Protein AF-A0AA92V0N8-F1 (afdb_monomer)

Secondary structure (DSSP, 8-state):
---HHHHHHHHHH--SHHHHHHHIIIIIISS--GGGTT-HHHHHHHHHHHHHHHT--GGGEEE-HHHHHSB-SSSS-B--TTS---EEE--HHHHHHHHHT-

Mean predicted aligned error: 3.2 Å

pLDDT: mean 95.14, std 4.32, range [62.62, 98.38]

Sequence (102 aa):
MITKQELLDKIEQANSNDEYLRIVRKYIIHGIPYVFKDNANRYYDFREQIANHWHVGFQEVLILGSGKLGYSYHKNSVFSDESDIDVAIVNQSLFESFYLEI

Foldseek 3Di:
DDDLVRLVVQVVPDDDPVSVVCSCVPQFFDDDAPLCPPPVVCVQVVLVVVCVVLVHDSSQKGWGALRRHQAGNPDRGGDDPPDDTDIGGDDDVSVVVVVVVD

Solvent-accessible surface area (backbone atoms only — not comparable to full-atom values): 6030 Å² total; per-residue (Å²): 130,74,50,73,65,63,50,50,55,52,57,73,68,43,86,46,72,68,50,47,48,50,49,42,46,60,69,54,68,45,76,80,33,43,79,29,66,92,37,66,66,60,50,50,55,56,35,48,54,53,17,61,73,71,73,48,58,58,87,31,52,41,58,32,64,23,32,27,56,42,30,38,90,89,51,101,45,69,54,54,96,90,52,72,77,42,73,47,76,66,53,69,68,64,5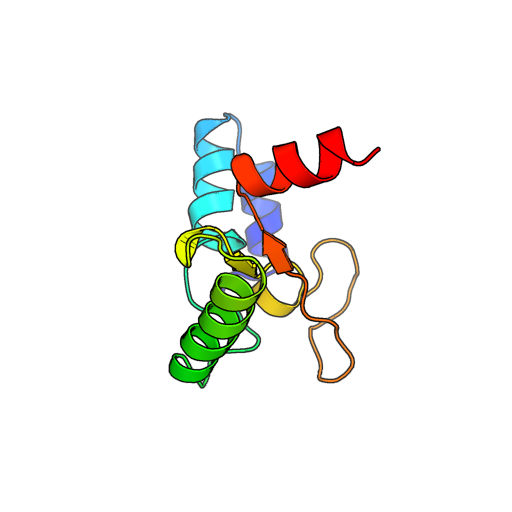0,50,54,58,60,75,74,109

Nearest PDB structures (foldseek):
  6kna-assembly1_A  TM=6.365E-01  e=5.852E-01  Autographa californica multiple nucleopolyhedrovirus
  2knb-assembly1_A  TM=5.759E-01  e=1.002E+00  Rattus norvegicus
  3b1l-assembly1_X  TM=5.976E-01  e=2.245E+00  Mus musculus

Structure (mmCIF, N/CA/C/O backbone):
data_AF-A0AA92V0N8-F1
#
_entry.id   AF-A0AA92V0N8-F1
#
loop_
_atom_site.group_PDB
_atom_site.id
_atom_site.type_symbol
_atom_site.label_atom_id
_atom_site.label_alt_id
_atom_site.label_comp_id
_atom_site.label_asym_id
_atom_site.label_entity_id
_atom_site.label_seq_id
_atom_site.pdbx_PDB_ins_code
_atom_site.Cartn_x
_atom_site.Cartn_y
_atom_site.Cartn_z
_atom_site.occupancy
_atom_site.B_iso_or_equiv
_atom_site.auth_seq_id
_atom_site.auth_comp_id
_atom_site.auth_asym_id
_atom_site.auth_atom_id
_atom_site.pdbx_PDB_model_num
ATOM 1 N N . MET A 1 1 ? 1.057 3.507 -12.905 1.00 85.31 1 MET A N 1
ATOM 2 C CA . MET A 1 1 ? 1.360 3.791 -11.482 1.00 85.31 1 MET A CA 1
ATOM 3 C C . MET A 1 1 ? 2.187 5.062 -11.420 1.00 85.31 1 MET A C 1
ATOM 5 O O . MET A 1 1 ? 2.832 5.359 -12.415 1.00 85.31 1 MET A O 1
ATOM 9 N N . ILE A 1 2 ? 2.107 5.826 -10.329 1.00 94.31 2 ILE A N 1
ATOM 10 C CA . ILE A 1 2 ? 2.926 7.037 -10.144 1.00 94.31 2 ILE A CA 1
ATOM 11 C C . ILE A 1 2 ? 4.400 6.641 -9.980 1.00 94.31 2 ILE A C 1
ATOM 13 O O . ILE A 1 2 ? 4.668 5.591 -9.401 1.00 94.31 2 ILE A O 1
ATOM 17 N N . THR A 1 3 ? 5.340 7.428 -10.500 1.00 94.62 3 THR A N 1
ATOM 18 C CA . THR A 1 3 ? 6.777 7.213 -10.266 1.00 94.62 3 THR A CA 1
ATOM 19 C C . THR A 1 3 ? 7.230 7.805 -8.929 1.00 94.62 3 THR A C 1
ATOM 21 O O . THR A 1 3 ? 6.548 8.645 -8.337 1.00 94.62 3 THR A O 1
ATOM 24 N N . LYS A 1 4 ? 8.420 7.407 -8.456 1.00 94.12 4 LYS A N 1
ATOM 25 C CA . LYS A 1 4 ? 8.993 7.942 -7.212 1.00 94.12 4 LYS A CA 1
ATOM 26 C C . LYS A 1 4 ? 9.143 9.460 -7.255 1.00 94.12 4 LYS A C 1
ATOM 28 O O . LYS A 1 4 ? 8.713 10.117 -6.315 1.00 94.12 4 LYS A O 1
ATOM 33 N N . GLN A 1 5 ? 9.702 9.994 -8.341 1.00 94.25 5 GLN A N 1
ATOM 34 C CA . GLN A 1 5 ? 9.908 11.433 -8.485 1.00 9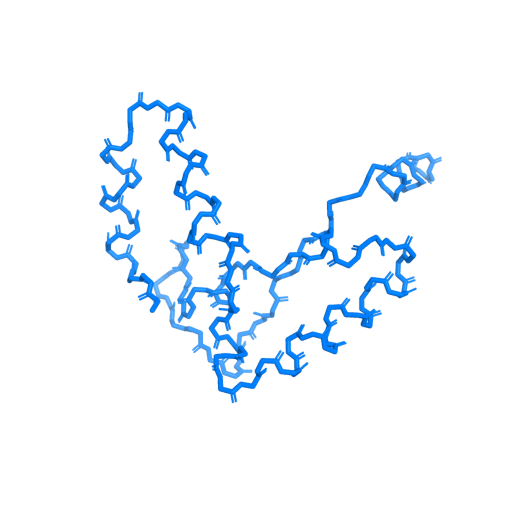4.25 5 GLN A CA 1
ATOM 35 C C . GLN A 1 5 ? 8.572 12.182 -8.498 1.00 94.25 5 GLN A C 1
ATOM 37 O O . GLN A 1 5 ? 8.379 13.081 -7.695 1.00 94.25 5 GLN A O 1
ATOM 42 N N . GLU A 1 6 ? 7.599 11.737 -9.300 1.00 96.06 6 GLU A N 1
ATOM 43 C CA . GLU A 1 6 ? 6.279 12.382 -9.352 1.00 96.06 6 GLU A CA 1
ATOM 44 C C . GLU A 1 6 ? 5.543 12.359 -8.005 1.00 96.06 6 GLU A C 1
ATOM 46 O O . GLU A 1 6 ? 4.772 13.272 -7.707 1.00 96.06 6 GLU A O 1
ATOM 51 N N . LEU A 1 7 ? 5.717 11.299 -7.207 1.00 95.19 7 LEU A N 1
ATOM 52 C CA . LEU A 1 7 ? 5.134 11.222 -5.870 1.00 95.19 7 LEU A CA 1
ATOM 53 C C . LEU A 1 7 ? 5.792 12.238 -4.930 1.00 95.19 7 LEU A C 1
ATOM 55 O O . LEU A 1 7 ? 5.072 12.932 -4.216 1.00 95.19 7 LEU A O 1
ATOM 59 N N . LEU A 1 8 ? 7.124 12.336 -4.949 1.00 94.44 8 LEU A N 1
ATOM 60 C CA . LEU A 1 8 ? 7.874 13.298 -4.138 1.00 94.44 8 LEU A CA 1
ATOM 61 C C . LEU A 1 8 ? 7.542 14.739 -4.533 1.00 94.44 8 LEU A C 1
ATOM 63 O O . LEU A 1 8 ? 7.179 15.520 -3.661 1.00 94.44 8 LEU A O 1
ATOM 67 N N . ASP A 1 9 ? 7.519 15.050 -5.830 1.00 96.62 9 ASP A N 1
ATOM 68 C CA . ASP A 1 9 ? 7.161 16.381 -6.333 1.00 96.62 9 ASP A CA 1
ATOM 69 C C . ASP A 1 9 ? 5.765 16.803 -5.848 1.00 96.62 9 ASP A C 1
ATOM 71 O O . ASP A 1 9 ? 5.543 17.946 -5.456 1.00 96.62 9 ASP A O 1
ATOM 75 N N . LYS A 1 10 ? 4.801 15.871 -5.837 1.00 97.00 10 LYS A N 1
ATOM 76 C CA . LYS A 1 10 ? 3.447 16.141 -5.327 1.00 97.00 10 LYS A CA 1
ATOM 77 C C . LYS A 1 10 ? 3.421 16.387 -3.826 1.00 97.00 10 LYS A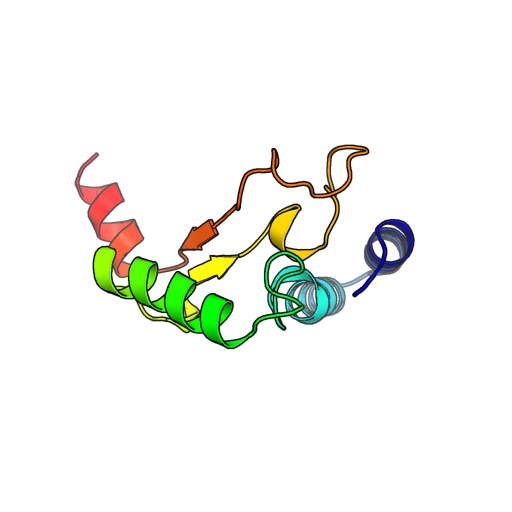 C 1
ATOM 79 O O . LYS A 1 10 ? 2.625 17.208 -3.383 1.00 97.00 10 LYS A O 1
ATOM 84 N N . ILE A 1 11 ? 4.232 15.660 -3.061 1.00 95.88 11 ILE A N 1
ATOM 85 C CA . ILE A 1 11 ? 4.342 15.839 -1.609 1.00 95.88 11 ILE A CA 1
ATOM 86 C C . ILE A 1 11 ? 4.973 17.200 -1.302 1.00 95.88 11 ILE A C 1
ATOM 88 O O . ILE A 1 11 ? 4.444 17.921 -0.466 1.00 95.88 11 ILE A O 1
ATOM 92 N N . GLU A 1 12 ? 6.039 17.580 -2.008 1.00 97.00 12 GLU A N 1
ATOM 93 C CA . GLU A 1 12 ? 6.707 18.879 -1.840 1.00 97.00 12 GLU A CA 1
ATOM 94 C C . GLU A 1 12 ? 5.804 20.064 -2.211 1.00 97.00 12 GLU A C 1
ATOM 96 O O . GLU A 1 12 ? 5.875 21.120 -1.589 1.00 97.00 12 GLU A O 1
ATOM 101 N N . GLN A 1 13 ? 4.931 19.890 -3.207 1.00 97.81 13 GLN A N 1
ATOM 102 C CA . GLN A 1 13 ? 3.976 20.918 -3.634 1.00 97.81 13 GLN A CA 1
ATOM 103 C C . GLN A 1 13 ? 2.741 21.030 -2.726 1.00 97.81 13 GLN A C 1
ATOM 105 O O . GLN A 1 13 ? 2.034 22.038 -2.794 1.00 97.81 13 GLN A O 1
ATOM 110 N N . ALA A 1 14 ? 2.457 20.019 -1.901 1.00 97.88 14 ALA A N 1
ATOM 111 C CA . ALA A 1 14 ? 1.295 20.020 -1.022 1.00 97.88 14 ALA A CA 1
ATOM 112 C C . ALA A 1 14 ? 1.501 20.974 0.164 1.00 97.88 14 ALA A C 1
ATOM 114 O O . ALA A 1 14 ? 2.472 20.879 0.916 1.00 97.88 14 ALA A O 1
ATOM 115 N N . ASN A 1 15 ? 0.544 21.873 0.369 1.00 97.75 15 ASN A N 1
ATOM 116 C CA . ASN A 1 15 ? 0.593 22.926 1.387 1.00 97.75 15 ASN A CA 1
ATOM 117 C C . ASN A 1 15 ? -0.540 22.823 2.423 1.00 97.75 15 ASN A C 1
ATOM 119 O O . ASN A 1 15 ? -0.630 23.656 3.323 1.00 97.75 15 ASN A O 1
ATOM 123 N N . SER A 1 16 ? -1.391 21.798 2.327 1.00 98.19 16 SER A N 1
ATOM 124 C CA . SER A 1 16 ? -2.508 21.584 3.249 1.00 98.19 16 SER A CA 1
ATOM 125 C C . SER A 1 16 ? -2.750 20.106 3.546 1.00 98.19 16 SER A C 1
ATOM 127 O O . SER A 1 16 ? -2.446 19.225 2.739 1.00 98.19 16 SER A O 1
ATOM 129 N N . ASN A 1 17 ? -3.363 19.827 4.699 1.00 98.06 17 ASN A N 1
ATOM 130 C CA . ASN A 1 17 ? -3.729 18.463 5.096 1.00 98.06 17 ASN A CA 1
ATOM 131 C C . ASN A 1 17 ? -4.663 17.786 4.083 1.00 98.06 17 ASN A C 1
ATOM 133 O O . ASN A 1 17 ? -4.537 16.585 3.856 1.00 98.06 17 ASN A O 1
ATOM 137 N N . ASP A 1 18 ? -5.554 18.540 3.438 1.00 98.19 18 ASP A N 1
ATOM 138 C CA . ASP A 1 18 ? -6.459 18.000 2.421 1.00 98.19 18 ASP A CA 1
ATOM 139 C C . ASP A 1 18 ? -5.708 17.552 1.160 1.00 98.19 18 ASP A C 1
ATOM 141 O O . ASP A 1 18 ? -6.032 16.516 0.570 1.00 98.19 18 ASP A O 1
ATOM 145 N N . GLU A 1 19 ? -4.664 18.282 0.761 1.00 98.19 19 GLU A N 1
ATOM 146 C CA . GLU A 1 19 ? -3.801 17.887 -0.354 1.00 98.19 19 GLU A CA 1
ATOM 147 C C . GLU A 1 19 ? -2.986 16.637 -0.018 1.00 98.19 19 GLU A C 1
ATOM 149 O O . GLU A 1 19 ? -2.987 15.684 -0.806 1.00 98.19 19 GLU A O 1
ATOM 154 N N . TYR A 1 20 ? -2.377 16.580 1.172 1.00 97.94 20 TYR A N 1
ATOM 155 C CA . TYR A 1 20 ? -1.696 15.372 1.650 1.00 97.94 20 TYR A CA 1
ATOM 156 C C . TYR A 1 20 ? -2.647 14.174 1.692 1.00 97.94 20 TYR A C 1
ATOM 158 O O . TYR A 1 20 ? -2.330 13.097 1.179 1.00 97.94 20 TYR A O 1
ATOM 166 N N . LEU A 1 21 ? -3.855 14.364 2.223 1.00 97.81 21 LEU A N 1
ATOM 167 C CA . LEU A 1 21 ? -4.870 13.320 2.302 1.00 97.81 21 LEU A CA 1
ATOM 168 C C . LEU A 1 21 ? -5.285 12.831 0.911 1.00 97.81 21 LEU A C 1
ATOM 170 O O . LEU A 1 21 ? -5.458 11.627 0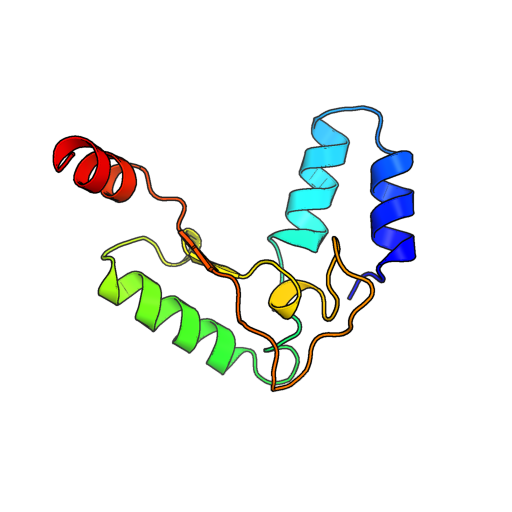.698 1.00 97.81 21 LEU A O 1
ATOM 174 N N . ARG A 1 22 ? -5.402 13.737 -0.065 1.00 97.44 22 ARG A N 1
ATOM 175 C CA . ARG A 1 22 ? -5.687 13.384 -1.459 1.00 97.44 22 ARG A CA 1
ATOM 176 C C . ARG A 1 22 ? -4.554 12.567 -2.081 1.00 97.44 22 ARG A C 1
ATOM 178 O O . ARG A 1 22 ? -4.848 11.605 -2.793 1.00 97.44 22 ARG A O 1
ATOM 185 N N . ILE A 1 23 ? -3.293 12.911 -1.815 1.00 96.94 23 ILE A N 1
ATOM 186 C CA . ILE A 1 23 ? -2.117 12.158 -2.286 1.00 96.94 23 ILE A CA 1
ATOM 187 C C . ILE A 1 23 ? -2.127 10.744 -1.700 1.00 96.94 23 ILE A C 1
ATOM 189 O O . ILE A 1 23 ? -2.071 9.771 -2.455 1.00 96.94 23 ILE A O 1
ATOM 193 N N . VAL A 1 24 ? -2.278 10.624 -0.378 1.00 95.44 24 VAL A N 1
ATOM 194 C CA . VAL A 1 24 ? -2.308 9.334 0.327 1.00 95.44 24 VAL A CA 1
ATOM 195 C C . VAL A 1 24 ? -3.439 8.458 -0.202 1.00 95.44 24 VAL A C 1
ATOM 197 O O . VAL A 1 24 ? -3.200 7.331 -0.640 1.00 95.44 24 VAL A O 1
ATOM 200 N N . ARG A 1 25 ? -4.667 8.986 -0.246 1.00 95.44 25 ARG A N 1
ATOM 201 C CA . ARG A 1 25 ? -5.826 8.237 -0.745 1.00 95.44 25 ARG A CA 1
ATOM 202 C C . ARG A 1 25 ? -5.610 7.773 -2.177 1.00 95.44 25 ARG A C 1
ATOM 204 O O . ARG A 1 25 ? -5.827 6.602 -2.459 1.00 95.44 25 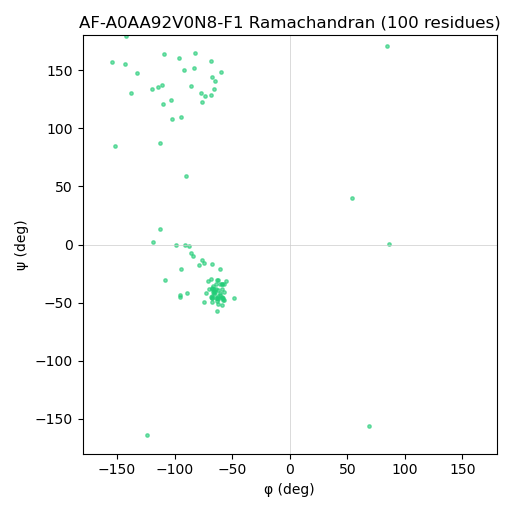ARG A O 1
ATOM 211 N N . LYS A 1 26 ? -5.165 8.658 -3.072 1.00 96.19 26 LYS A N 1
ATOM 212 C CA . LYS A 1 26 ? -5.074 8.354 -4.504 1.00 96.19 26 LYS A CA 1
ATOM 213 C C . LYS A 1 26 ? -3.934 7.399 -4.855 1.00 96.19 26 LYS A C 1
ATOM 215 O O . LYS A 1 26 ? -4.131 6.542 -5.712 1.00 96.19 26 LYS A O 1
ATOM 220 N N . TYR A 1 27 ? -2.757 7.571 -4.257 1.00 95.25 27 TYR A N 1
ATOM 221 C CA . TYR A 1 27 ? -1.545 6.878 -4.708 1.00 95.25 27 TYR A CA 1
ATOM 222 C C . TYR A 1 27 ? -1.075 5.780 -3.755 1.00 95.25 27 TYR A C 1
ATOM 224 O O . TYR A 1 27 ? -0.506 4.793 -4.217 1.00 95.25 27 TYR A O 1
ATOM 232 N N . ILE A 1 28 ? -1.326 5.928 -2.452 1.00 94.38 28 ILE A N 1
ATOM 233 C CA . ILE A 1 28 ? -0.843 4.986 -1.435 1.00 94.38 28 ILE A CA 1
ATOM 234 C C . ILE A 1 28 ? -1.911 3.942 -1.103 1.00 94.38 28 ILE A C 1
ATOM 236 O O . ILE A 1 28 ? -1.613 2.756 -1.078 1.00 94.38 28 ILE A O 1
ATOM 240 N N . ILE A 1 29 ? -3.166 4.352 -0.904 1.00 94.19 29 ILE A N 1
ATOM 241 C CA . ILE A 1 29 ? -4.226 3.446 -0.426 1.00 94.19 29 ILE A CA 1
ATOM 242 C C . ILE A 1 29 ? -5.052 2.866 -1.582 1.00 94.19 29 ILE A C 1
ATOM 244 O O . ILE A 1 29 ? -5.359 1.677 -1.600 1.00 94.19 29 ILE A O 1
ATOM 248 N N . HIS A 1 30 ? -5.433 3.689 -2.561 1.00 93.38 30 HIS A N 1
ATOM 249 C CA . HIS A 1 30 ? -6.377 3.285 -3.604 1.00 93.38 30 HIS A CA 1
ATOM 250 C C . HIS A 1 30 ? -5.732 2.519 -4.768 1.00 93.38 30 HIS A C 1
ATOM 252 O O . HIS A 1 30 ? -4.582 2.752 -5.141 1.00 93.38 30 HIS A O 1
ATOM 258 N N . GLY A 1 31 ? -6.517 1.650 -5.409 1.00 93.62 31 GLY A N 1
ATOM 259 C CA . GLY A 1 31 ? -6.152 0.922 -6.625 1.00 93.62 31 GLY A CA 1
ATOM 260 C C . GLY A 1 31 ? -5.367 -0.365 -6.371 1.00 93.62 31 GLY A C 1
ATOM 261 O O . GLY A 1 31 ? -4.908 -0.628 -5.260 1.00 93.62 31 GLY A O 1
ATOM 262 N N . ILE A 1 32 ? -5.186 -1.156 -7.428 1.00 95.94 32 ILE A N 1
ATOM 263 C CA . ILE A 1 32 ? -4.483 -2.444 -7.362 1.00 95.94 32 ILE A CA 1
ATOM 264 C C . ILE A 1 32 ? -2.984 -2.199 -7.078 1.00 95.94 32 ILE A C 1
ATOM 266 O O . ILE A 1 32 ? -2.376 -1.354 -7.743 1.00 95.94 32 ILE A O 1
ATOM 270 N N . PRO A 1 33 ? -2.387 -2.863 -6.071 1.00 96.75 33 PRO A N 1
ATOM 271 C CA . PRO A 1 33 ? -0.949 -2.806 -5.796 1.00 96.75 33 PRO A CA 1
ATOM 272 C C . PRO A 1 33 ? -0.089 -3.291 -6.962 1.00 96.75 33 PRO A C 1
ATOM 274 O O . PRO A 1 33 ? -0.494 -4.201 -7.683 1.00 96.75 33 PRO A O 1
ATOM 277 N N . TYR A 1 34 ? 1.115 -2.729 -7.110 1.00 97.00 34 TYR A N 1
ATOM 278 C CA . TYR A 1 34 ? 2.078 -3.118 -8.148 1.00 97.00 34 TYR A CA 1
ATOM 279 C C . TYR A 1 34 ? 2.282 -4.633 -8.228 1.00 97.00 34 TYR A C 1
ATOM 281 O O . TYR A 1 34 ? 2.229 -5.197 -9.319 1.00 97.00 34 TYR A O 1
ATOM 289 N N . VAL A 1 35 ? 2.457 -5.292 -7.081 1.00 96.94 35 VAL A N 1
ATOM 290 C CA . VAL A 1 35 ? 2.680 -6.746 -6.995 1.00 96.94 35 VAL A CA 1
ATOM 291 C C . VAL A 1 35 ? 1.521 -7.577 -7.576 1.00 96.94 35 VAL A C 1
ATOM 293 O O . VAL A 1 35 ? 1.723 -8.706 -8.008 1.00 96.94 35 VAL A O 1
ATOM 296 N N . PHE A 1 36 ? 0.319 -7.001 -7.680 1.00 96.88 36 PHE A N 1
ATOM 297 C CA . PHE A 1 36 ? -0.869 -7.645 -8.250 1.00 96.88 36 PHE A CA 1
ATOM 298 C C . PHE A 1 36 ? -1.349 -7.012 -9.564 1.00 96.88 36 PHE A C 1
ATOM 300 O O . PHE A 1 36 ? -2.464 -7.294 -10.006 1.00 96.88 36 PHE A O 1
ATOM 307 N N . LYS A 1 37 ? -0.543 -6.155 -10.205 1.00 95.12 37 LYS A N 1
ATOM 308 C CA . LYS A 1 37 ? -0.952 -5.366 -11.384 1.00 95.12 37 LYS A CA 1
ATOM 309 C C . LYS A 1 37 ? -1.504 -6.211 -12.543 1.00 95.12 37 LYS A C 1
ATOM 311 O O . LYS A 1 37 ? -2.406 -5.756 -13.237 1.00 95.12 37 LYS A O 1
ATOM 316 N N . ASP A 1 38 ? -1.008 -7.439 -12.695 1.00 96.06 38 ASP A N 1
ATOM 317 C CA . ASP A 1 38 ? -1.388 -8.362 -13.771 1.00 96.06 38 ASP A CA 1
ATOM 318 C C . ASP A 1 38 ? -2.429 -9.409 -13.321 1.00 96.06 38 ASP A C 1
ATOM 320 O O . ASP A 1 38 ? -2.850 -10.255 -14.109 1.00 96.06 38 ASP A O 1
ATOM 324 N N . ASN A 1 39 ? -2.858 -9.383 -12.050 1.00 95.06 39 ASN A N 1
ATOM 325 C CA . ASN A 1 39 ? -3.834 -10.330 -11.510 1.00 95.06 39 ASN A CA 1
ATOM 326 C C . ASN A 1 39 ? -4.650 -9.730 -10.350 1.00 95.06 39 ASN A C 1
ATOM 328 O O . ASN A 1 39 ? -4.361 -9.938 -9.170 1.00 95.06 39 ASN A O 1
ATOM 332 N N . ALA A 1 40 ? -5.718 -9.011 -10.703 1.00 93.88 40 ALA A N 1
ATOM 333 C CA . ALA A 1 40 ? -6.618 -8.373 -9.743 1.00 93.88 40 ALA A CA 1
ATOM 334 C C . ALA A 1 40 ? -7.355 -9.370 -8.829 1.00 93.88 40 ALA A C 1
ATOM 336 O O . ALA A 1 40 ? -7.633 -9.042 -7.676 1.00 93.88 40 ALA A O 1
ATOM 337 N N . ASN A 1 41 ? -7.644 -10.583 -9.313 1.00 97.38 41 ASN A N 1
ATOM 338 C CA . ASN A 1 41 ? -8.310 -11.611 -8.508 1.00 97.38 41 ASN A CA 1
ATOM 339 C C . ASN A 1 41 ? -7.406 -12.061 -7.356 1.00 97.38 41 ASN A C 1
ATOM 341 O O . ASN A 1 41 ? -7.843 -12.073 -6.213 1.00 97.38 41 ASN A O 1
ATOM 345 N N . ARG A 1 42 ? -6.106 -12.267 -7.614 1.00 96.75 42 ARG A N 1
ATOM 346 C CA . ARG A 1 42 ? -5.138 -12.556 -6.545 1.00 96.75 42 ARG A CA 1
ATOM 347 C C . ARG A 1 42 ? -5.058 -11.453 -5.492 1.00 96.75 42 ARG A C 1
ATOM 349 O O . ARG A 1 42 ? -4.858 -11.762 -4.325 1.00 96.75 42 ARG A O 1
ATOM 356 N N . TYR A 1 43 ? -5.231 -10.186 -5.873 1.00 96.62 43 TYR A N 1
ATOM 357 C CA . TYR A 1 43 ? -5.302 -9.095 -4.896 1.00 96.62 43 TYR A CA 1
ATOM 358 C C . TYR A 1 43 ? -6.542 -9.193 -3.995 1.00 96.62 43 TYR A C 1
ATOM 360 O O . TYR A 1 43 ? -6.469 -8.879 -2.804 1.00 96.62 43 TYR A O 1
ATOM 368 N N . TYR A 1 44 ? -7.684 -9.606 -4.550 1.00 96.88 44 TYR A N 1
ATOM 369 C CA . TYR A 1 44 ? -8.873 -9.895 -3.755 1.00 9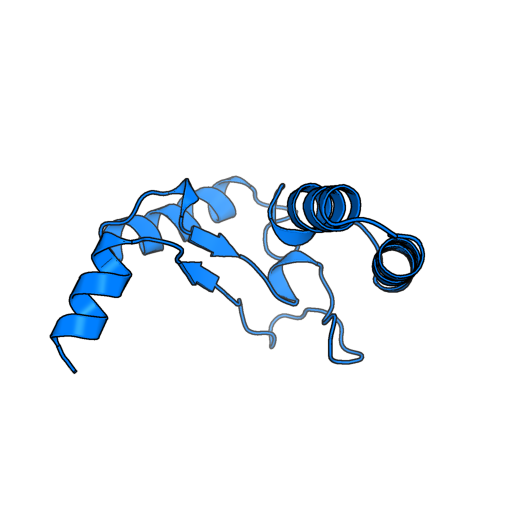6.88 44 TYR A CA 1
ATOM 370 C C . TYR A 1 44 ? -8.604 -11.067 -2.802 1.00 96.88 44 TYR A C 1
ATOM 372 O O . TYR A 1 44 ? -8.659 -10.871 -1.589 1.00 96.88 44 TYR A O 1
ATOM 380 N N . ASP A 1 45 ? -8.200 -12.221 -3.336 1.00 97.88 45 ASP A N 1
ATOM 381 C CA . ASP A 1 45 ? -8.009 -13.456 -2.565 1.00 97.88 45 ASP A CA 1
ATOM 382 C C . ASP A 1 45 ? -6.974 -13.282 -1.442 1.00 97.88 45 ASP A C 1
ATOM 384 O O . ASP A 1 45 ? -7.136 -13.804 -0.340 1.00 97.88 45 ASP A O 1
ATOM 388 N N . PHE A 1 46 ? -5.897 -12.533 -1.703 1.00 97.19 46 PHE A N 1
ATOM 389 C CA . PHE A 1 46 ? -4.851 -12.256 -0.717 1.00 97.19 46 PHE A CA 1
ATOM 390 C C . PHE A 1 46 ? -5.390 -11.462 0.477 1.00 97.19 46 PHE A C 1
ATOM 392 O O . PHE A 1 46 ? -5.124 -11.805 1.628 1.00 97.19 46 PHE A O 1
ATOM 399 N N . ARG A 1 47 ? -6.179 -10.412 0.222 1.00 97.31 47 ARG A N 1
ATOM 400 C CA . ARG A 1 47 ? -6.786 -9.616 1.298 1.00 97.31 47 ARG A CA 1
ATOM 401 C C . ARG A 1 47 ? -7.870 -10.382 2.040 1.00 97.31 47 ARG A C 1
ATOM 403 O O . ARG A 1 47 ? -7.965 -10.239 3.254 1.00 97.31 47 ARG A O 1
ATOM 410 N N . GLU A 1 48 ? -8.665 -11.180 1.331 1.00 98.12 48 GLU A N 1
ATOM 411 C CA . GLU A 1 48 ? -9.736 -11.981 1.928 1.00 98.12 48 GLU A CA 1
ATOM 412 C C . GLU A 1 48 ? -9.176 -12.973 2.955 1.00 98.12 48 GLU A C 1
ATOM 414 O O . GLU A 1 48 ? -9.687 -13.059 4.068 1.00 98.12 48 GLU A O 1
ATOM 419 N N . GLN A 1 49 ? -8.068 -13.645 2.633 1.00 98.38 49 GLN A N 1
ATOM 420 C CA . GLN A 1 49 ? -7.398 -14.561 3.562 1.00 98.38 49 GLN A CA 1
ATOM 421 C C . GLN A 1 49 ? -6.958 -13.868 4.859 1.00 98.38 49 GLN A C 1
ATOM 423 O O . GLN A 1 49 ? -7.195 -14.390 5.948 1.00 98.38 49 GLN A O 1
ATOM 428 N N . ILE A 1 50 ? -6.355 -12.679 4.757 1.00 98.12 50 ILE A N 1
ATOM 429 C CA . ILE A 1 50 ? -5.898 -11.903 5.920 1.00 98.12 50 ILE A CA 1
ATOM 430 C C . ILE A 1 50 ? -7.093 -11.411 6.741 1.00 98.12 50 ILE A C 1
ATOM 432 O O . ILE A 1 50 ? -7.098 -11.549 7.964 1.00 98.12 50 ILE A O 1
ATOM 436 N N . ALA A 1 51 ? -8.112 -10.868 6.072 1.00 98.25 51 ALA A N 1
ATOM 437 C CA . ALA A 1 51 ? -9.318 -10.365 6.717 1.00 98.25 51 ALA A CA 1
ATOM 438 C C . ALA A 1 51 ? -10.026 -11.465 7.521 1.00 98.25 51 ALA A C 1
ATOM 440 O O . ALA A 1 51 ? -10.352 -11.262 8.688 1.00 98.25 51 ALA A O 1
ATOM 441 N N . ASN A 1 52 ? -10.173 -12.653 6.928 1.00 98.25 52 ASN A N 1
ATOM 442 C CA . ASN A 1 52 ? -10.783 -13.807 7.584 1.00 98.25 52 ASN A CA 1
ATOM 443 C C . ASN A 1 52 ? -9.953 -14.311 8.770 1.00 98.25 52 ASN A C 1
ATOM 445 O O . ASN A 1 52 ? -10.523 -14.650 9.801 1.00 98.25 52 ASN A O 1
ATOM 449 N N . HIS A 1 53 ? -8.622 -14.345 8.650 1.00 97.50 53 HIS 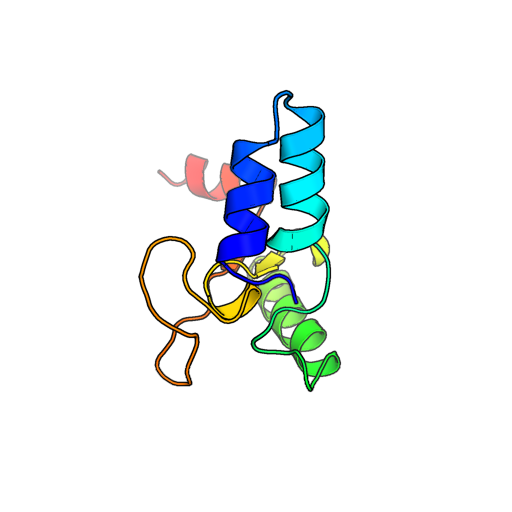A N 1
ATOM 450 C CA . HIS A 1 53 ? -7.748 -14.793 9.736 1.00 97.50 53 HIS A CA 1
ATOM 451 C C . HIS A 1 53 ? -7.852 -13.893 10.976 1.00 97.50 53 HIS A C 1
ATOM 453 O O . HIS A 1 53 ? -7.959 -14.385 12.098 1.00 97.50 53 HIS A O 1
ATOM 459 N N . TRP A 1 54 ? -7.852 -12.575 10.770 1.00 96.69 54 TRP A N 1
ATOM 460 C CA . TRP A 1 54 ? -7.896 -11.590 11.854 1.00 96.69 54 TRP A CA 1
ATOM 461 C C . TRP A 1 54 ? -9.312 -11.156 12.242 1.00 96.69 54 TRP A C 1
ATOM 463 O O . TRP A 1 54 ? -9.465 -10.352 13.155 1.00 96.69 54 TRP A O 1
ATOM 473 N N . HIS A 1 55 ? -10.341 -11.693 11.578 1.00 96.19 55 HIS A N 1
ATOM 474 C CA . HIS A 1 55 ? -11.747 -11.326 11.772 1.00 96.19 55 HIS A CA 1
ATOM 475 C C . HIS A 1 55 ? -12.003 -9.814 11.617 1.00 96.19 55 HIS A C 1
ATOM 477 O O . HIS A 1 55 ? -12.787 -9.220 12.357 1.00 96.19 55 HIS A O 1
ATOM 483 N N . VAL A 1 56 ? -11.339 -9.193 10.640 1.00 98.00 5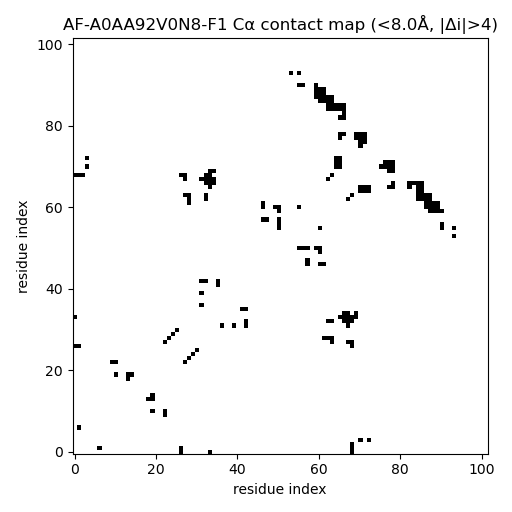6 VAL A N 1
ATOM 484 C CA . VAL A 1 56 ? -11.463 -7.763 10.314 1.00 98.00 56 VAL A CA 1
ATOM 485 C C . VAL A 1 56 ? -12.185 -7.560 8.984 1.00 98.00 56 VAL A C 1
ATOM 487 O O . VAL A 1 56 ? -12.325 -8.473 8.169 1.00 98.00 56 VAL A O 1
ATOM 490 N N . GLY A 1 57 ? -12.646 -6.339 8.735 1.00 96.62 57 GLY A N 1
ATOM 491 C CA . GLY A 1 57 ? -13.242 -5.951 7.470 1.00 96.62 57 GLY A CA 1
ATOM 492 C C . GLY A 1 57 ? -12.237 -6.007 6.319 1.00 96.62 57 GLY A C 1
ATOM 493 O O . GLY A 1 57 ? -11.092 -5.579 6.422 1.00 96.62 57 GLY A O 1
ATOM 494 N N . PHE A 1 58 ? -12.691 -6.459 5.153 1.00 94.44 58 PHE A N 1
ATOM 495 C CA . PHE A 1 58 ? -11.853 -6.564 3.953 1.00 94.44 58 PHE A CA 1
ATOM 496 C C . PHE A 1 58 ? -11.192 -5.237 3.525 1.00 94.44 58 PHE A C 1
ATOM 498 O O . PHE A 1 58 ? -10.079 -5.223 3.001 1.00 94.44 58 PHE A O 1
ATOM 505 N N . GLN A 1 59 ? -11.874 -4.106 3.739 1.00 93.75 59 GLN A N 1
ATOM 506 C CA . GLN A 1 59 ? -11.348 -2.770 3.423 1.00 93.75 59 GLN A CA 1
ATOM 507 C C . GLN A 1 59 ? -10.315 -2.269 4.443 1.00 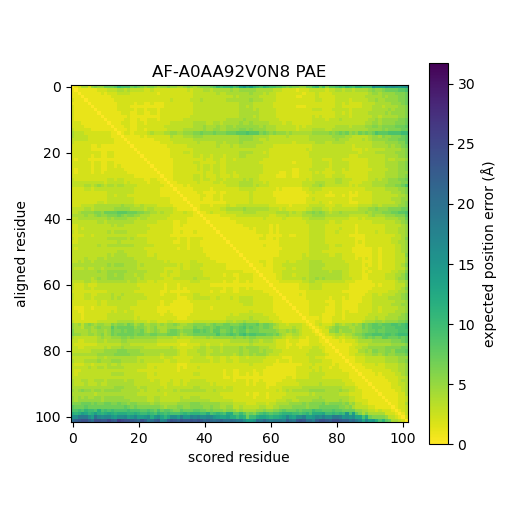93.75 59 GLN A C 1
ATOM 509 O O . GLN A 1 59 ? -9.611 -1.302 4.163 1.00 93.75 59 GLN A O 1
ATOM 514 N N . GLU A 1 60 ? -10.212 -2.927 5.597 1.00 96.38 60 GLU A N 1
ATOM 515 C CA . GLU A 1 60 ? -9.271 -2.590 6.667 1.00 96.38 60 GLU A CA 1
ATOM 516 C C . GLU A 1 60 ? -7.889 -3.210 6.429 1.00 96.38 60 GLU A C 1
ATOM 518 O O . GLU A 1 60 ? -6.936 -2.838 7.108 1.00 96.38 60 GLU A O 1
ATOM 523 N N . VAL A 1 61 ? -7.761 -4.104 5.438 1.00 97.81 61 VAL A N 1
ATOM 524 C CA . VAL A 1 61 ? -6.495 -4.706 5.002 1.00 97.81 61 VAL A CA 1
ATOM 525 C C . VAL A 1 61 ? -5.908 -3.910 3.835 1.00 97.81 61 VAL A C 1
ATOM 527 O O . VAL A 1 61 ? -6.401 -3.947 2.700 1.00 97.81 61 VAL A O 1
ATOM 530 N N . LEU A 1 62 ? -4.813 -3.203 4.106 1.00 97.06 62 LEU A N 1
ATOM 531 C CA . LEU A 1 62 ? -4.110 -2.344 3.159 1.00 97.06 62 LEU A CA 1
ATOM 532 C C . LEU A 1 62 ? -2.755 -2.939 2.789 1.00 97.06 62 LEU A C 1
ATOM 534 O O . LEU A 1 62 ? -2.009 -3.381 3.653 1.00 97.06 62 LEU A O 1
ATOM 538 N N . ILE A 1 63 ? -2.410 -2.882 1.504 1.00 96.94 63 ILE A N 1
ATOM 539 C CA . ILE A 1 63 ? -1.076 -3.243 1.012 1.00 96.94 63 ILE A CA 1
ATOM 540 C C . ILE A 1 63 ? -0.323 -1.956 0.728 1.00 96.94 63 ILE A C 1
ATOM 542 O O . ILE A 1 63 ? -0.807 -1.108 -0.027 1.00 96.94 63 ILE A O 1
ATOM 546 N N . LEU A 1 64 ? 0.846 -1.821 1.343 1.00 95.69 64 LEU A N 1
ATOM 547 C CA . LEU A 1 64 ? 1.653 -0.609 1.360 1.00 95.69 64 LEU A CA 1
ATOM 548 C C . LEU A 1 64 ? 3.060 -0.909 0.821 1.00 95.69 64 LEU A C 1
ATOM 550 O O . LEU A 1 64 ? 3.286 -1.906 0.131 1.00 95.69 64 LEU A O 1
ATOM 554 N N . GLY A 1 65 ? 4.002 -0.002 1.073 1.00 95.19 65 GLY A N 1
ATOM 555 C CA . GLY A 1 65 ? 5.402 -0.264 0.771 1.00 95.19 65 GLY A CA 1
ATOM 556 C C . GLY A 1 65 ? 5.725 -0.344 -0.720 1.00 95.19 65 GLY A C 1
ATOM 557 O O . GLY A 1 65 ? 5.032 0.204 -1.588 1.00 95.19 65 GLY A O 1
ATOM 558 N N . SER A 1 66 ? 6.814 -1.050 -1.015 1.00 96.25 66 SER A N 1
ATOM 559 C CA . SER A 1 66 ? 7.266 -1.288 -2.387 1.00 96.25 66 SER A CA 1
ATOM 560 C C . SER A 1 66 ? 6.317 -2.196 -3.164 1.00 96.25 66 SER A C 1
ATOM 562 O O . SER A 1 66 ? 6.155 -1.982 -4.363 1.00 96.25 66 SER A O 1
ATOM 564 N N . GLY A 1 67 ? 5.615 -3.123 -2.505 1.00 96.25 67 GLY A N 1
ATOM 565 C CA . GLY A 1 67 ? 4.585 -3.953 -3.141 1.00 96.25 67 GLY A CA 1
ATOM 566 C C . GLY A 1 67 ? 3.405 -3.141 -3.687 1.00 96.25 67 GLY A C 1
ATOM 567 O O . GLY A 1 67 ? 2.823 -3.497 -4.715 1.00 96.25 67 GLY A O 1
ATOM 568 N N . LYS A 1 68 ? 3.078 -2.002 -3.058 1.00 96.81 68 LYS A N 1
ATOM 569 C CA . LYS A 1 68 ? 2.062 -1.063 -3.551 1.00 96.81 68 LYS A CA 1
ATOM 570 C C . LYS A 1 68 ? 2.531 -0.252 -4.753 1.00 96.81 68 LYS A C 1
ATOM 572 O O . LYS A 1 68 ? 1.798 -0.157 -5.738 1.00 96.81 68 LYS A O 1
ATOM 577 N N . LEU A 1 69 ? 3.712 0.351 -4.656 1.00 96.19 69 LEU A N 1
ATOM 578 C CA . LEU A 1 69 ? 4.177 1.367 -5.607 1.00 96.19 69 LEU A CA 1
ATOM 579 C C . LEU A 1 69 ? 5.050 0.808 -6.741 1.00 96.19 69 LEU A C 1
ATOM 581 O O . LEU A 1 69 ? 5.179 1.443 -7.785 1.00 96.19 69 LEU A O 1
ATOM 585 N N . GLY A 1 70 ? 5.645 -0.368 -6.548 1.00 96.75 70 GLY A N 1
ATOM 586 C CA . GLY A 1 70 ? 6.667 -0.946 -7.424 1.00 96.75 70 GLY A CA 1
ATOM 587 C C . GLY A 1 70 ? 8.091 -0.491 -7.102 1.00 96.75 70 GLY A C 1
ATOM 588 O O . GLY A 1 70 ? 9.036 -0.900 -7.769 1.00 96.75 70 GLY A O 1
ATOM 589 N N . TYR A 1 71 ? 8.264 0.350 -6.085 1.00 96.50 71 TYR A N 1
ATOM 590 C CA . TYR A 1 71 ? 9.553 0.857 -5.619 1.00 96.50 71 TYR A CA 1
ATOM 591 C C . TYR A 1 71 ? 9.465 1.246 -4.145 1.00 96.50 71 TYR A C 1
ATOM 593 O O . TYR A 1 71 ? 8.393 1.570 -3.633 1.00 96.50 71 TYR A O 1
ATOM 601 N N . SER A 1 72 ? 10.602 1.268 -3.456 1.00 93.62 72 SER A N 1
ATOM 602 C CA . SER A 1 72 ? 10.655 1.783 -2.090 1.00 93.62 72 SER A CA 1
ATOM 603 C C . SER A 1 72 ? 10.641 3.316 -2.076 1.00 93.62 72 SER A C 1
ATOM 605 O O . SER A 1 72 ? 11.439 3.974 -2.752 1.00 93.62 72 SER A O 1
ATOM 607 N N . TYR A 1 73 ? 9.763 3.913 -1.266 1.00 85.44 73 TYR A N 1
ATOM 608 C CA . TYR A 1 73 ? 9.801 5.357 -1.015 1.00 85.44 73 TYR A CA 1
ATOM 609 C C . TYR A 1 73 ? 11.009 5.756 -0.152 1.00 85.44 73 TYR A C 1
ATOM 611 O O . TYR A 1 73 ? 11.578 6.820 -0.371 1.00 85.44 73 TYR A O 1
ATOM 619 N N . HIS A 1 74 ? 11.466 4.878 0.750 1.00 85.00 74 HIS A N 1
ATOM 620 C CA . HIS A 1 74 ? 12.600 5.134 1.647 1.00 85.00 74 HIS A CA 1
ATOM 621 C C . HIS A 1 74 ? 13.955 4.717 1.052 1.00 85.00 74 HIS A C 1
ATOM 623 O O . HIS A 1 74 ? 14.948 5.424 1.192 1.00 85.00 74 HIS A O 1
ATOM 629 N N . LYS A 1 75 ? 14.024 3.559 0.386 1.00 88.00 75 LYS A N 1
ATOM 630 C CA . LYS A 1 75 ? 15.261 3.023 -0.208 1.00 88.00 75 LYS A CA 1
ATOM 631 C C . LYS A 1 75 ? 15.338 3.378 -1.693 1.00 88.00 75 LYS A C 1
ATOM 633 O O . LYS A 1 75 ? 14.326 3.681 -2.324 1.00 88.00 75 LYS A O 1
ATOM 638 N N . ASN A 1 76 ? 16.531 3.325 -2.278 1.00 88.00 76 ASN A N 1
ATOM 639 C CA . ASN A 1 76 ? 16.693 3.435 -3.729 1.00 88.00 76 ASN A CA 1
ATOM 640 C C . ASN A 1 76 ? 16.638 2.046 -4.386 1.00 88.00 76 ASN A C 1
ATOM 642 O O . ASN A 1 76 ? 17.608 1.598 -4.987 1.00 88.00 76 ASN A O 1
ATOM 646 N N . SER A 1 77 ? 15.525 1.335 -4.187 1.00 93.56 77 SER A N 1
ATOM 647 C CA . SER A 1 77 ? 15.322 -0.025 -4.689 1.00 93.56 77 SER A CA 1
ATOM 648 C C . SER A 1 77 ? 13.965 -0.179 -5.372 1.00 93.56 77 SER A C 1
ATOM 650 O O . SER A 1 77 ? 12.976 0.461 -4.996 1.00 93.56 77 SER A O 1
ATOM 652 N N . VAL A 1 78 ? 13.936 -1.047 -6.381 1.00 96.38 78 VAL A N 1
ATOM 653 C CA . VAL A 1 78 ? 12.734 -1.453 -7.119 1.00 96.38 78 VAL A CA 1
ATOM 654 C C . VAL A 1 78 ? 12.155 -2.704 -6.458 1.00 96.38 78 VAL A C 1
ATOM 656 O O . VAL A 1 78 ? 12.900 -3.474 -5.855 1.00 96.38 78 VAL A O 1
ATOM 659 N N . PHE A 1 79 ? 10.836 -2.881 -6.531 1.00 96.69 79 PHE A N 1
ATOM 660 C CA . PHE A 1 79 ? 10.189 -4.110 -6.078 1.00 96.69 79 PHE A CA 1
ATOM 661 C C . PHE A 1 79 ? 10.605 -5.294 -6.963 1.00 96.69 79 PHE A C 1
ATOM 663 O O . PHE A 1 79 ? 10.588 -5.188 -8.192 1.00 96.69 79 PHE A O 1
ATOM 670 N N . SER A 1 80 ? 10.949 -6.411 -6.336 1.00 95.75 80 SER A N 1
ATOM 671 C CA . SER A 1 80 ? 11.382 -7.655 -6.977 1.00 95.75 80 SER A CA 1
ATOM 672 C C . SER A 1 80 ? 10.832 -8.865 -6.221 1.00 95.75 80 SER A C 1
ATOM 674 O O . SER A 1 80 ? 10.161 -8.699 -5.203 1.00 95.75 80 SER A O 1
ATOM 676 N N . ASP A 1 81 ? 11.122 -10.076 -6.691 1.00 94.12 81 ASP A N 1
ATOM 677 C CA . ASP A 1 81 ? 10.646 -11.312 -6.055 1.00 94.12 81 ASP A CA 1
ATOM 678 C C . ASP A 1 81 ? 11.279 -11.559 -4.671 1.00 94.12 81 ASP A C 1
ATOM 680 O O . ASP A 1 81 ? 10.753 -12.325 -3.869 1.00 94.12 81 ASP A O 1
ATOM 684 N N . GLU A 1 82 ? 12.380 -10.873 -4.358 1.00 95.25 82 GLU A N 1
ATOM 685 C CA . GLU A 1 82 ? 13.023 -10.860 -3.039 1.00 95.25 82 GLU A CA 1
ATOM 686 C C . GLU A 1 82 ? 12.455 -9.781 -2.102 1.00 95.25 82 GLU A C 1
ATOM 688 O O . GLU A 1 82 ? 12.927 -9.632 -0.975 1.00 95.25 82 GLU A O 1
ATOM 693 N N . SER A 1 83 ? 11.498 -8.974 -2.568 1.00 95.38 83 SER A N 1
ATOM 694 C CA . SER A 1 83 ? 10.872 -7.928 -1.760 1.00 95.38 83 SER A CA 1
ATOM 695 C C . SER A 1 83 ? 9.706 -8.474 -0.939 1.00 95.38 83 SER A C 1
ATOM 697 O O . SER A 1 83 ? 8.834 -9.167 -1.460 1.00 95.38 83 SER A O 1
ATOM 699 N N . ASP A 1 84 ? 9.635 -8.061 0.323 1.00 95.50 84 ASP A N 1
ATOM 700 C CA . ASP A 1 84 ? 8.491 -8.349 1.185 1.00 95.50 84 ASP A CA 1
ATOM 701 C C . ASP A 1 84 ? 7.223 -7.599 0.733 1.00 95.50 84 ASP A C 1
ATOM 703 O O . ASP A 1 84 ? 7.277 -6.559 0.062 1.00 95.50 84 ASP A O 1
ATOM 707 N N . ILE A 1 85 ? 6.060 -8.118 1.135 1.00 95.75 85 ILE A N 1
ATOM 708 C CA . ILE A 1 85 ? 4.767 -7.443 0.973 1.00 95.75 85 ILE A CA 1
ATOM 709 C C . ILE A 1 85 ? 4.363 -6.837 2.316 1.00 95.75 85 ILE A C 1
ATOM 711 O O . ILE A 1 85 ? 3.945 -7.547 3.229 1.00 95.75 85 ILE A O 1
ATOM 715 N N . ASP A 1 86 ? 4.435 -5.512 2.407 1.00 95.75 86 ASP A N 1
ATOM 716 C CA . ASP A 1 86 ? 4.007 -4.773 3.592 1.00 95.75 86 ASP A CA 1
ATOM 717 C C . ASP A 1 86 ? 2.474 -4.684 3.657 1.00 95.75 86 ASP A C 1
ATOM 719 O O . ASP A 1 86 ? 1.827 -4.145 2.749 1.00 95.75 86 ASP A O 1
ATOM 723 N N . VAL A 1 87 ? 1.889 -5.170 4.754 1.00 97.12 87 VAL A N 1
ATOM 724 C CA . VAL A 1 87 ? 0.443 -5.120 5.013 1.00 97.12 87 VAL A CA 1
ATOM 725 C C . VAL A 1 87 ? 0.170 -4.335 6.292 1.00 97.12 87 VAL A C 1
ATOM 727 O O . VAL A 1 87 ? 0.804 -4.570 7.317 1.00 97.12 87 VAL A O 1
ATOM 730 N N . ALA A 1 88 ? -0.806 -3.431 6.244 1.00 96.38 88 ALA A N 1
ATOM 731 C CA . ALA A 1 88 ? -1.359 -2.768 7.419 1.00 96.38 88 ALA A CA 1
ATOM 732 C C . ALA A 1 88 ? -2.820 -3.177 7.616 1.00 96.38 88 ALA A C 1
ATOM 734 O O . ALA A 1 88 ? -3.597 -3.187 6.661 1.00 96.38 88 ALA A O 1
ATOM 735 N N . ILE A 1 89 ? -3.189 -3.475 8.862 1.00 97.12 89 ILE A N 1
ATOM 736 C CA . ILE A 1 89 ? -4.574 -3.706 9.274 1.00 97.12 89 ILE A CA 1
ATOM 737 C C . ILE A 1 89 ? -4.997 -2.528 10.146 1.00 97.12 89 ILE A C 1
ATOM 739 O O . ILE A 1 89 ? -4.370 -2.260 11.170 1.00 97.12 89 ILE A O 1
ATOM 743 N N . VAL A 1 90 ? -6.040 -1.812 9.732 1.00 96.06 90 VAL A N 1
ATOM 744 C CA . VAL A 1 90 ? -6.569 -0.653 10.464 1.00 96.06 90 VAL A CA 1
ATOM 745 C C . VAL A 1 90 ? -7.954 -1.000 10.992 1.00 96.06 90 VAL A C 1
ATOM 747 O O . VAL A 1 90 ? -8.951 -0.739 10.330 1.00 96.06 90 VAL A O 1
ATOM 750 N N . ASN A 1 91 ? -8.001 -1.604 12.179 1.00 97.38 91 ASN A N 1
ATOM 751 C CA . ASN A 1 91 ? -9.239 -2.015 12.836 1.00 97.38 91 ASN A CA 1
ATOM 752 C C . ASN A 1 91 ? -9.179 -1.684 14.336 1.00 97.38 91 ASN A C 1
ATOM 754 O O . ASN A 1 91 ? -8.205 -2.017 15.013 1.00 97.38 91 ASN A O 1
ATOM 758 N N . GLN A 1 92 ? -10.221 -1.023 14.845 1.00 95.75 92 GLN A N 1
ATOM 759 C CA . GLN A 1 92 ? -10.279 -0.568 16.236 1.00 95.75 92 GLN A CA 1
ATOM 760 C C . GLN A 1 92 ? -10.369 -1.736 17.224 1.00 95.75 92 GLN A C 1
ATOM 762 O O . GLN A 1 92 ? -9.591 -1.788 18.171 1.00 95.75 92 GLN A O 1
ATOM 767 N N . SER A 1 93 ? -11.287 -2.678 17.002 1.00 95.38 93 SER A N 1
ATOM 768 C CA . SER A 1 93 ? -11.519 -3.790 17.930 1.00 95.38 93 SER A CA 1
ATOM 769 C C . SER A 1 93 ? -10.308 -4.716 18.047 1.00 95.38 93 SER A C 1
ATOM 771 O O . SER A 1 93 ? -9.986 -5.156 19.145 1.00 95.38 93 SER A O 1
ATOM 773 N N . LEU A 1 94 ? -9.605 -4.966 16.938 1.00 95.31 94 LEU A N 1
ATOM 774 C CA . LEU A 1 94 ? -8.362 -5.736 16.918 1.00 95.31 94 LEU A CA 1
ATOM 775 C C . LEU A 1 94 ? -7.238 -5.001 17.659 1.00 95.31 94 LEU A C 1
ATOM 777 O O . LEU A 1 94 ? -6.476 -5.612 18.401 1.00 95.31 94 LEU A O 1
ATOM 781 N N . PHE A 1 95 ? -7.127 -3.681 17.483 1.00 95.62 95 PHE A N 1
ATOM 782 C CA . PHE A 1 95 ? -6.157 -2.890 18.238 1.00 95.62 95 PHE A CA 1
ATOM 783 C C . PHE A 1 95 ? -6.441 -2.947 19.745 1.00 95.62 95 PHE A C 1
ATOM 785 O O . PHE A 1 95 ? -5.530 -3.192 20.534 1.00 95.62 95 PHE A O 1
ATOM 792 N N . GLU A 1 96 ? -7.702 -2.763 20.141 1.00 95.38 96 GLU A N 1
ATOM 793 C CA . GLU A 1 96 ? -8.133 -2.843 21.538 1.00 95.38 96 GLU A CA 1
ATOM 794 C C . GLU A 1 96 ? -7.874 -4.231 22.135 1.00 95.38 96 GLU A C 1
ATOM 796 O O . GLU A 1 96 ? -7.381 -4.309 23.259 1.00 95.38 96 GLU A O 1
ATOM 801 N N . SER A 1 97 ? -8.131 -5.318 21.395 1.00 93.69 97 SER A N 1
ATOM 802 C CA . SER A 1 97 ? -7.875 -6.676 21.893 1.00 93.69 97 SER A CA 1
ATOM 803 C C . SER A 1 97 ? -6.394 -6.909 22.181 1.00 93.69 97 SER A C 1
ATOM 805 O O . SER A 1 97 ? -6.062 -7.382 23.260 1.00 93.69 97 SER A O 1
ATOM 807 N N . PHE A 1 98 ? -5.498 -6.508 21.272 1.00 92.25 98 PHE A N 1
ATOM 808 C CA . PHE A 1 98 ? -4.055 -6.621 21.505 1.00 92.25 98 PHE A CA 1
ATOM 809 C C . PHE A 1 98 ? -3.568 -5.727 22.645 1.00 92.25 98 PHE A C 1
ATOM 811 O O . PHE A 1 98 ? -2.718 -6.140 23.426 1.00 92.25 98 PHE A O 1
ATOM 818 N N . TYR A 1 99 ? -4.084 -4.501 22.743 1.00 91.44 99 TYR A N 1
ATOM 819 C CA . TYR A 1 99 ? -3.667 -3.567 23.786 1.00 91.44 99 TYR A CA 1
ATOM 820 C C . TYR A 1 99 ? -4.075 -4.042 25.185 1.00 91.44 99 TYR A C 1
ATOM 822 O O . TYR A 1 99 ? -3.331 -3.835 26.134 1.00 91.44 99 TYR A O 1
ATOM 830 N N . LEU A 1 100 ? -5.240 -4.684 25.317 1.00 89.50 100 LEU A N 1
ATOM 831 C CA . LEU A 1 100 ? -5.714 -5.241 26.588 1.00 89.50 100 LEU A CA 1
ATOM 832 C C . LEU A 1 100 ? -4.983 -6.528 27.008 1.00 89.50 100 LEU A C 1
ATOM 834 O O . LEU A 1 100 ? -5.096 -6.931 28.164 1.00 89.50 100 LEU A O 1
ATOM 838 N N . GLU A 1 101 ? -4.265 -7.179 26.092 1.00 84.00 101 GLU A N 1
ATOM 839 C CA . GLU A 1 101 ? -3.447 -8.368 26.371 1.00 84.00 101 GLU A CA 1
ATOM 840 C C . GLU A 1 101 ? -2.021 -8.035 26.862 1.00 84.00 101 GLU A C 1
ATOM 842 O O . GLU A 1 101 ? -1.292 -8.946 27.262 1.00 84.00 101 GLU A O 1
ATOM 847 N N . ILE A 1 102 ? -1.624 -6.755 26.848 1.00 62.62 102 ILE A N 1
ATOM 848 C CA . ILE A 1 102 ? -0.312 -6.242 27.296 1.00 62.62 102 ILE A CA 1
ATOM 849 C C . ILE A 1 102 ? -0.430 -5.636 28.698 1.00 62.62 102 ILE A C 1
ATOM 851 O O . ILE A 1 102 ? 0.477 -5.904 29.521 1.00 62.62 102 ILE A O 1
#

Radius of gyration: 15.26 Å; Cα contacts (8 Å, |Δi|>4): 110; chains: 1; bounding box: 30×38×41 Å

Organism: NCBI:txid165179